Protein AF-A0A959BDY0-F1 (afdb_monomer_lite)

Radius of gyration: 16.81 Å; chains: 1; bounding box: 34×33×47 Å

Foldseek 3Di:
DVVVPDDLQVVLLVQLVQLLVQLLVLLVCCLPPPPDPVSNVVSVVSNVVSVCSNVVSVLCLLVQAEDDPSSVVVSVVVVVVVVVVVVVCVVVQCVQDVPHNNVVSVVVSVVSVVVSVCCVPVVVGRHYDDD

pLDDT: mean 91.12, std 6.81, range [56.75, 97.19]

Secondary structure (DSSP, 8-state):
-GGGT--HHHHHHHHHHHHHHHHHHHHHHHHHH--SHHHHHHHHHHHHHHHHHHHHHHHHHHHHH--THHHHHHHHHHHHHHHHHHHHHHHHHHHH-SS-SHHHHHHHHHHHHHHHHHHHHH-S--S----

Structure (mmCIF, N/CA/C/O backbone):
data_AF-A0A959BDY0-F1
#
_entry.id   AF-A0A959BDY0-F1
#
loop_
_atom_site.group_PDB
_atom_site.id
_atom_site.type_symbol
_atom_site.label_atom_id
_atom_site.label_alt_id
_atom_site.label_comp_id
_atom_site.label_asym_id
_atom_site.label_entity_id
_atom_site.label_seq_id
_atom_site.pdbx_PDB_ins_code
_atom_site.Cartn_x
_atom_site.Cartn_y
_atom_site.Cartn_z
_atom_site.occupancy
_atom_site.B_iso_or_equiv
_atom_site.auth_seq_id
_atom_site.auth_comp_id
_atom_site.auth_asym_id
_atom_site.auth_atom_id
_atom_site.pdbx_PDB_model_num
ATOM 1 N N . LEU A 1 1 ? -10.115 15.367 4.363 1.00 71.50 1 LEU A N 1
ATOM 2 C CA . LEU A 1 1 ? -11.267 14.431 4.380 1.00 71.50 1 LEU A CA 1
ATOM 3 C C . LEU A 1 1 ? -12.014 14.476 5.714 1.00 71.50 1 LEU A C 1
ATOM 5 O O . LEU A 1 1 ? -13.168 14.873 5.711 1.00 71.50 1 LEU A O 1
ATOM 9 N N . MET A 1 2 ? -11.376 14.155 6.844 1.00 72.44 2 MET A N 1
ATOM 10 C CA . MET A 1 2 ? -12.049 14.151 8.160 1.00 72.44 2 MET A CA 1
ATOM 11 C C . MET A 1 2 ? -12.478 15.547 8.639 1.00 72.44 2 MET A C 1
ATOM 13 O O . MET A 1 2 ? -13.611 15.717 9.068 1.00 72.44 2 MET A O 1
ATOM 17 N N . GLY A 1 3 ? -11.645 16.576 8.442 1.00 65.31 3 GLY A N 1
ATOM 18 C CA . GLY A 1 3 ? -12.025 17.974 8.718 1.00 65.31 3 GLY A CA 1
ATOM 19 C C . GLY A 1 3 ? -13.163 18.522 7.839 1.00 65.31 3 GLY A C 1
ATOM 20 O O . GLY A 1 3 ? -13.637 19.621 8.082 1.00 65.31 3 GLY A O 1
ATOM 21 N N . GLY A 1 4 ? -13.600 17.761 6.827 1.00 68.50 4 GLY A N 1
ATOM 22 C CA . GLY A 1 4 ? -14.756 18.072 5.980 1.00 68.50 4 GLY A CA 1
ATOM 23 C C . GLY A 1 4 ? -15.995 17.223 6.291 1.00 68.50 4 GLY A C 1
ATOM 24 O O . GLY A 1 4 ? -16.893 17.163 5.460 1.00 68.50 4 GLY A O 1
ATOM 25 N N . GLY A 1 5 ? -16.029 16.519 7.432 1.00 73.38 5 GLY A N 1
ATOM 26 C CA . GLY A 1 5 ? -17.200 15.759 7.897 1.00 73.38 5 GLY A CA 1
ATOM 27 C C . GLY A 1 5 ? -17.279 14.294 7.444 1.00 73.38 5 GLY A C 1
ATOM 28 O O . GLY A 1 5 ? -18.291 13.639 7.677 1.00 73.38 5 GLY A O 1
ATOM 29 N N . ALA A 1 6 ? -16.241 13.747 6.802 1.00 77.06 6 ALA A N 1
ATOM 30 C CA . ALA A 1 6 ? -16.201 12.318 6.482 1.00 77.06 6 ALA A CA 1
ATOM 31 C C . ALA A 1 6 ? -15.956 11.465 7.741 1.00 77.06 6 ALA A C 1
ATOM 33 O O . ALA A 1 6 ? -15.120 11.825 8.572 1.00 77.06 6 ALA A O 1
ATOM 34 N N . SER A 1 7 ? -16.616 10.303 7.837 1.00 86.00 7 SER A N 1
ATOM 35 C CA . SER A 1 7 ? -16.305 9.305 8.869 1.00 86.00 7 SER A CA 1
ATOM 36 C C . SER A 1 7 ? -14.858 8.815 8.748 1.00 86.00 7 SER A C 1
ATOM 38 O O . SER A 1 7 ? -14.277 8.848 7.658 1.00 86.00 7 SER A O 1
ATOM 40 N N . VAL A 1 8 ? -14.288 8.339 9.862 1.00 86.75 8 VAL A N 1
ATOM 41 C CA . VAL A 1 8 ? -12.930 7.765 9.909 1.00 86.75 8 VAL A CA 1
ATOM 42 C C . VAL A 1 8 ? -12.780 6.678 8.844 1.00 86.75 8 VAL A C 1
ATOM 44 O O . VAL A 1 8 ? -11.896 6.778 7.996 1.00 86.75 8 VAL A O 1
ATOM 47 N N . ASP A 1 9 ? -13.718 5.728 8.799 1.0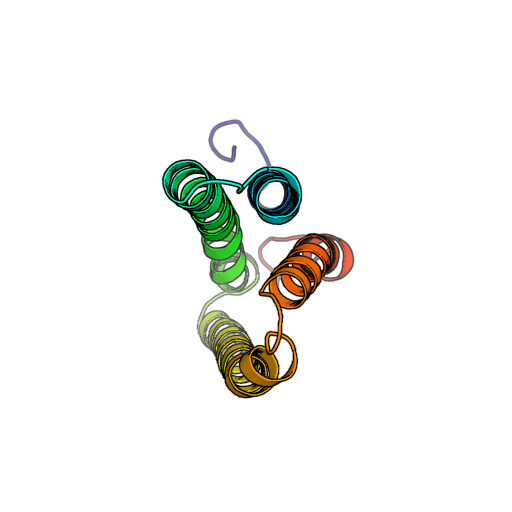0 89.94 9 ASP A N 1
ATOM 48 C CA . ASP A 1 9 ? -13.750 4.654 7.804 1.00 89.94 9 ASP A CA 1
ATOM 49 C C . ASP A 1 9 ? -13.648 5.156 6.364 1.00 89.94 9 ASP A C 1
ATOM 51 O O . ASP A 1 9 ? -12.735 4.779 5.623 1.00 89.94 9 ASP A O 1
ATOM 55 N N . LYS A 1 10 ? -14.536 6.078 5.979 1.00 88.81 10 LYS A N 1
ATOM 56 C CA . LYS A 1 10 ? -14.576 6.607 4.615 1.00 88.81 10 LYS A CA 1
ATOM 57 C C . LYS A 1 10 ? -13.317 7.402 4.292 1.00 88.81 10 LYS A C 1
ATOM 59 O O . LYS A 1 10 ? -12.783 7.286 3.192 1.00 88.81 10 LYS A O 1
ATOM 64 N N . ALA A 1 11 ? -12.822 8.204 5.233 1.00 91.62 11 ALA A N 1
ATOM 65 C CA . ALA A 1 11 ? -11.608 8.978 5.034 1.00 91.62 11 ALA A CA 1
ATOM 66 C C . ALA A 1 11 ? -10.384 8.072 4.827 1.00 91.62 11 ALA A C 1
ATOM 68 O O . ALA A 1 11 ? -9.637 8.280 3.868 1.00 91.62 11 ALA A O 1
ATOM 69 N N . ARG A 1 12 ? -10.205 7.047 5.667 1.00 92.88 12 ARG A N 1
ATOM 70 C CA . ARG A 1 12 ? -9.090 6.093 5.571 1.00 92.88 12 ARG A CA 1
ATOM 71 C C . ARG A 1 12 ? -9.145 5.290 4.279 1.00 92.88 12 ARG A C 1
ATOM 73 O O . ARG A 1 12 ? -8.188 5.316 3.506 1.00 92.88 12 ARG A O 1
ATOM 80 N N . LYS A 1 13 ? -10.280 4.648 3.995 1.00 94.31 13 LYS A N 1
ATOM 81 C CA . LYS A 1 13 ? -10.474 3.830 2.789 1.00 94.31 13 LYS A CA 1
ATOM 82 C C . LYS A 1 13 ? -10.299 4.630 1.502 1.00 94.31 13 LYS A C 1
ATOM 84 O O . LYS A 1 13 ? -9.653 4.145 0.573 1.00 94.31 13 LYS A O 1
ATOM 89 N N . ASN A 1 14 ? -10.801 5.865 1.454 1.00 93.50 14 ASN A N 1
ATOM 90 C CA . ASN A 1 14 ? -10.611 6.731 0.290 1.00 93.50 14 ASN A CA 1
ATOM 91 C C . ASN A 1 14 ? -9.146 7.139 0.125 1.00 93.50 14 ASN A C 1
ATOM 93 O O . ASN A 1 14 ? -8.635 7.117 -0.988 1.00 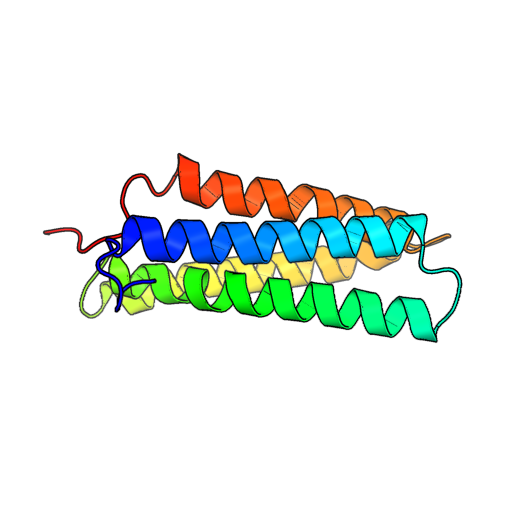93.50 14 ASN A O 1
ATOM 97 N N . THR A 1 15 ? -8.456 7.477 1.215 1.00 93.94 15 THR A N 1
ATOM 98 C CA . THR A 1 15 ? -7.035 7.860 1.168 1.00 93.94 15 THR A CA 1
ATOM 99 C C . THR A 1 15 ? -6.174 6.698 0.671 1.00 93.94 15 THR A C 1
ATOM 101 O O . THR A 1 15 ? -5.381 6.864 -0.253 1.00 93.94 15 THR A O 1
ATOM 104 N N . ILE A 1 16 ? -6.407 5.494 1.204 1.00 95.69 16 ILE A N 1
ATOM 105 C CA . ILE A 1 16 ? -5.732 4.264 0.772 1.00 95.69 16 ILE A CA 1
ATOM 106 C C . ILE A 1 16 ? -6.010 3.972 -0.705 1.00 95.69 16 ILE A C 1
ATOM 108 O O . ILE A 1 16 ? -5.074 3.654 -1.437 1.00 95.69 16 ILE A O 1
ATOM 112 N N . ALA A 1 17 ? -7.262 4.114 -1.152 1.00 96.12 17 ALA A N 1
ATOM 113 C CA . ALA A 1 17 ? -7.646 3.881 -2.542 1.00 96.12 17 ALA A CA 1
ATOM 114 C C . ALA A 1 17 ? -7.029 4.907 -3.503 1.00 96.12 17 ALA A C 1
ATOM 116 O O . ALA A 1 17 ? -6.519 4.515 -4.546 1.00 96.12 17 ALA A O 1
ATOM 117 N N . ILE A 1 18 ? -7.010 6.196 -3.149 1.00 96.06 18 ILE A N 1
ATOM 118 C CA . ILE A 1 18 ? -6.373 7.248 -3.958 1.00 96.06 18 ILE A CA 1
ATOM 119 C C . ILE A 1 18 ? -4.880 6.951 -4.129 1.00 96.06 18 ILE A C 1
ATOM 121 O O . ILE A 1 18 ? -4.387 6.941 -5.256 1.00 96.06 18 ILE A O 1
ATOM 125 N N . GLY A 1 19 ? -4.171 6.651 -3.036 1.00 96.31 19 GLY A N 1
ATOM 126 C CA . GLY A 1 19 ? -2.755 6.282 -3.107 1.00 96.31 19 GLY A CA 1
ATOM 127 C C . GLY A 1 19 ? -2.530 5.002 -3.918 1.00 96.31 19 GLY A C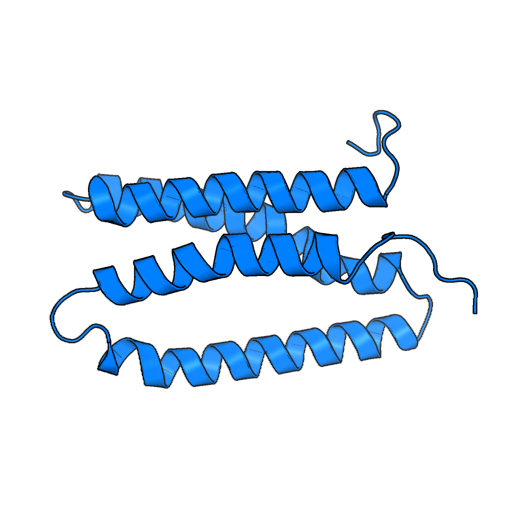 1
ATOM 128 O O . GLY A 1 19 ? -1.615 4.946 -4.736 1.00 96.31 19 GLY A O 1
ATOM 129 N N . GLY A 1 20 ? -3.430 4.021 -3.788 1.00 96.62 20 GLY A N 1
ATOM 130 C CA . GLY A 1 20 ? -3.417 2.784 -4.566 1.00 96.62 20 GLY A CA 1
ATOM 131 C C . GLY A 1 20 ? -3.609 3.016 -6.066 1.00 96.62 20 GLY A C 1
ATOM 132 O O . GLY A 1 20 ? -2.876 2.442 -6.863 1.00 96.62 20 GLY A O 1
ATOM 133 N N . VAL A 1 21 ? -4.526 3.899 -6.467 1.00 97.19 21 VAL A N 1
ATOM 134 C CA . VAL A 1 21 ? -4.733 4.265 -7.879 1.00 97.19 21 VAL A CA 1
ATOM 135 C C . VAL A 1 21 ? -3.504 4.976 -8.441 1.00 97.19 21 VAL A C 1
ATOM 137 O O . VAL A 1 21 ? -3.036 4.605 -9.514 1.00 97.19 21 VAL A O 1
ATOM 140 N N . ILE A 1 22 ? -2.943 5.948 -7.712 1.00 96.31 22 ILE A N 1
ATOM 141 C CA . ILE A 1 22 ? -1.719 6.655 -8.130 1.00 96.31 22 ILE A CA 1
ATOM 142 C C . ILE A 1 22 ? -0.572 5.659 -8.321 1.00 96.31 22 ILE A C 1
ATOM 144 O O . ILE A 1 22 ? 0.111 5.683 -9.344 1.00 96.31 22 ILE A O 1
ATOM 148 N N . MET A 1 23 ? -0.391 4.751 -7.362 1.00 96.75 23 MET A N 1
ATOM 149 C CA . MET A 1 23 ? 0.654 3.735 -7.404 1.00 96.75 23 MET A CA 1
ATOM 150 C C . MET A 1 23 ? 0.454 2.759 -8.564 1.00 96.75 23 MET A C 1
ATOM 152 O O . MET A 1 23 ? 1.397 2.486 -9.300 1.00 96.75 23 MET A O 1
ATOM 156 N N . PHE A 1 24 ? -0.770 2.270 -8.765 1.00 96.44 24 PHE A N 1
ATOM 157 C CA . PHE A 1 24 ? -1.104 1.340 -9.840 1.00 96.44 24 PHE A CA 1
ATOM 158 C C . PHE A 1 24 ? -0.881 1.962 -11.223 1.00 96.44 24 PHE A C 1
ATOM 160 O O . PHE A 1 24 ? -0.194 1.377 -12.057 1.00 96.44 24 PHE A O 1
ATOM 167 N N . LEU A 1 25 ? -1.391 3.177 -11.450 1.00 96.12 25 LEU A N 1
ATOM 168 C CA . LEU A 1 25 ? -1.182 3.901 -12.706 1.00 96.12 25 LEU A CA 1
ATOM 169 C C . LEU A 1 25 ? 0.297 4.220 -12.935 1.00 96.12 25 LEU A C 1
ATOM 171 O O . LEU A 1 25 ? 0.782 4.080 -14.055 1.00 96.12 25 LEU A O 1
ATOM 175 N N . GLY A 1 26 ? 1.026 4.593 -11.880 1.00 95.69 26 GLY A N 1
ATOM 176 C CA . GLY A 1 26 ? 2.467 4.808 -11.948 1.00 95.69 26 GLY A CA 1
ATOM 177 C C . GLY A 1 26 ? 3.222 3.536 -12.342 1.00 95.69 26 GLY A C 1
ATOM 178 O O . GLY A 1 26 ? 4.072 3.580 -13.219 1.00 95.69 26 GLY A O 1
ATOM 179 N N . LEU A 1 27 ? 2.869 2.376 -11.784 1.00 95.00 27 LEU A N 1
ATOM 180 C CA . LEU A 1 27 ? 3.498 1.102 -12.146 1.00 95.00 27 LEU A CA 1
ATOM 181 C C . LEU A 1 27 ? 3.195 0.693 -13.593 1.00 95.00 27 LEU A C 1
ATOM 183 O O . LEU A 1 27 ? 4.101 0.254 -14.300 1.00 95.00 27 LEU A O 1
ATOM 187 N N . LEU A 1 28 ? 1.961 0.889 -14.068 1.00 94.56 28 LEU A N 1
ATOM 188 C CA . LEU A 1 28 ? 1.623 0.675 -15.479 1.00 94.56 28 LEU A CA 1
ATOM 189 C C . LEU A 1 28 ? 2.410 1.619 -16.398 1.00 94.56 28 LEU A C 1
ATOM 191 O O . LEU A 1 28 ? 2.933 1.183 -17.423 1.00 94.56 28 LEU A O 1
ATOM 195 N N . ALA A 1 29 ? 2.552 2.889 -16.012 1.00 93.75 29 ALA A N 1
ATOM 196 C CA . ALA A 1 29 ? 3.375 3.852 -16.734 1.00 93.75 29 ALA A CA 1
ATOM 197 C C . ALA A 1 29 ? 4.856 3.441 -16.746 1.00 93.75 29 ALA A C 1
ATOM 199 O O . ALA A 1 29 ? 5.504 3.571 -17.781 1.00 93.75 29 ALA A O 1
ATOM 200 N N . THR A 1 30 ? 5.387 2.880 -15.655 1.00 92.56 30 THR A N 1
ATOM 201 C CA . THR A 1 30 ? 6.756 2.343 -15.625 1.00 92.56 30 THR A CA 1
ATOM 202 C C . THR A 1 30 ? 6.934 1.226 -16.649 1.00 92.56 30 THR A C 1
ATOM 204 O O . THR A 1 30 ? 7.942 1.188 -17.344 1.00 92.56 30 THR A O 1
ATOM 207 N N . ILE A 1 31 ? 5.954 0.331 -16.782 1.00 89.94 31 ILE A N 1
ATOM 208 C CA . ILE A 1 31 ? 6.048 -0.802 -17.710 1.00 89.94 31 ILE A CA 1
ATOM 209 C C . ILE A 1 31 ? 5.903 -0.348 -19.174 1.00 89.94 31 ILE A C 1
ATOM 211 O O . ILE A 1 31 ? 6.558 -0.904 -20.051 1.00 89.94 31 ILE A O 1
ATOM 215 N N . MET A 1 32 ? 5.048 0.640 -19.447 1.00 90.50 32 MET A N 1
ATOM 216 C CA . MET A 1 32 ? 4.655 1.012 -20.814 1.00 90.50 32 MET A CA 1
ATOM 217 C C . MET A 1 32 ? 5.407 2.225 -21.382 1.00 90.50 32 MET A C 1
ATOM 219 O O . MET A 1 32 ? 5.524 2.348 -22.597 1.00 90.50 32 MET A O 1
ATOM 223 N N . LEU A 1 33 ? 5.865 3.151 -20.531 1.00 89.31 33 LEU A N 1
ATOM 224 C CA . LEU A 1 33 ? 6.307 4.495 -20.938 1.00 89.31 33 LEU A CA 1
ATOM 225 C C . LEU A 1 33 ? 7.720 4.870 -20.460 1.00 89.31 33 LEU A C 1
ATOM 227 O O . LEU A 1 33 ? 8.242 5.901 -20.890 1.00 89.31 33 LEU A O 1
ATOM 231 N N . ALA A 1 34 ? 8.343 4.089 -19.571 1.00 86.81 34 ALA A N 1
ATOM 232 C CA . ALA A 1 34 ? 9.668 4.397 -19.024 1.00 86.81 34 ALA A CA 1
ATOM 233 C C . ALA A 1 34 ? 10.806 3.966 -19.968 1.00 86.81 34 ALA A C 1
ATOM 235 O O . ALA A 1 34 ? 11.579 3.059 -19.680 1.00 86.81 34 ALA A O 1
ATOM 236 N N . ASP A 1 35 ? 10.910 4.652 -21.103 1.00 89.56 35 ASP A N 1
ATOM 237 C CA . ASP A 1 35 ? 11.943 4.454 -22.131 1.00 89.56 35 ASP A CA 1
ATOM 238 C C . ASP A 1 35 ? 13.270 5.180 -21.830 1.00 89.56 35 ASP A C 1
ATOM 240 O O . ASP A 1 35 ? 14.304 4.869 -22.417 1.00 89.56 35 ASP A O 1
ATOM 244 N N . THR A 1 36 ? 13.258 6.152 -20.915 1.00 93.94 36 THR A N 1
ATOM 245 C CA . THR A 1 36 ? 14.425 6.961 -20.544 1.00 93.94 36 THR A CA 1
ATOM 246 C C . THR A 1 36 ? 14.604 7.015 -19.025 1.00 93.94 36 THR A C 1
ATOM 248 O O . THR A 1 36 ? 13.610 6.983 -18.288 1.00 93.94 36 THR A O 1
ATOM 251 N N . PRO A 1 37 ? 15.846 7.182 -18.522 1.00 92.75 37 PRO A N 1
ATOM 252 C CA . PRO A 1 37 ? 16.102 7.277 -17.083 1.00 92.75 37 PRO A CA 1
ATOM 253 C C . PRO A 1 37 ? 15.322 8.406 -16.397 1.00 92.75 37 PRO A C 1
ATOM 255 O O . PRO A 1 37 ? 14.828 8.230 -15.287 1.00 92.75 37 PRO A O 1
ATOM 258 N N . LEU A 1 38 ? 15.15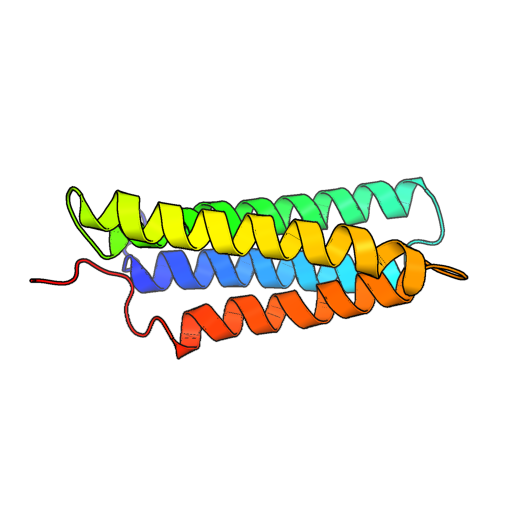6 9.554 -17.066 1.00 95.12 38 LEU A N 1
ATOM 259 C CA . LEU A 1 38 ? 14.408 10.682 -16.510 1.00 95.12 38 LEU A CA 1
ATOM 260 C C . LEU A 1 38 ? 12.920 10.350 -16.336 1.00 95.12 38 LEU A C 1
ATOM 262 O O . LEU A 1 38 ? 12.372 10.582 -15.258 1.00 95.12 38 LEU A O 1
ATOM 266 N N . LYS A 1 39 ? 12.271 9.772 -17.360 1.00 93.69 39 LYS A N 1
ATOM 267 C CA . LYS A 1 39 ? 10.870 9.337 -17.244 1.00 93.69 39 LYS A CA 1
ATOM 268 C C . LYS A 1 39 ? 10.716 8.286 -16.151 1.00 93.69 39 LYS A C 1
ATOM 270 O O . LYS A 1 39 ? 9.799 8.394 -15.344 1.00 93.69 39 LYS A O 1
ATOM 275 N N . PHE A 1 40 ? 11.640 7.327 -16.078 1.00 93.44 40 PHE A N 1
ATOM 276 C CA . PHE A 1 40 ? 11.636 6.301 -15.039 1.00 93.44 40 PHE A CA 1
ATOM 277 C C . PHE A 1 40 ? 11.648 6.911 -13.630 1.00 93.44 40 PHE A C 1
ATOM 279 O O . PHE A 1 40 ? 10.781 6.595 -12.820 1.00 93.44 40 PHE A O 1
ATOM 286 N N . VAL A 1 41 ? 12.574 7.833 -13.350 1.00 95.81 41 VAL A N 1
ATOM 287 C CA . VAL A 1 41 ? 12.688 8.474 -12.029 1.00 95.81 41 VAL A CA 1
ATOM 288 C C . VAL A 1 41 ? 11.425 9.257 -11.671 1.00 95.81 41 VAL A C 1
ATOM 290 O O . VAL A 1 41 ? 10.932 9.134 -10.551 1.00 95.81 41 VAL A O 1
ATOM 293 N N . ILE A 1 42 ? 10.870 10.027 -12.612 1.00 96.31 42 ILE A N 1
ATOM 294 C CA . ILE A 1 42 ? 9.646 10.810 -12.377 1.00 96.31 42 ILE A CA 1
ATOM 295 C C . ILE A 1 42 ? 8.463 9.888 -12.064 1.00 96.31 42 ILE A C 1
ATOM 297 O O . ILE A 1 42 ? 7.719 10.133 -11.113 1.00 96.31 42 ILE A O 1
ATOM 301 N N . ILE A 1 43 ? 8.296 8.809 -12.830 1.00 95.50 43 ILE A N 1
ATOM 302 C CA . ILE A 1 43 ? 7.205 7.857 -12.617 1.00 95.50 43 ILE A CA 1
ATOM 303 C C . ILE A 1 43 ? 7.372 7.144 -11.268 1.00 95.50 43 ILE A C 1
ATOM 305 O O . ILE A 1 43 ? 6.420 7.069 -10.493 1.00 95.50 43 ILE A O 1
ATOM 309 N N . VAL A 1 44 ? 8.578 6.675 -10.937 1.00 94.19 44 VAL A N 1
ATOM 310 C CA . VAL A 1 44 ? 8.854 6.025 -9.645 1.00 94.19 44 VAL A CA 1
ATOM 311 C C . VAL A 1 44 ? 8.620 6.984 -8.476 1.00 94.19 44 VAL A C 1
ATOM 313 O O . VAL A 1 44 ? 8.076 6.566 -7.457 1.00 94.19 44 VAL A O 1
ATOM 316 N N . ALA A 1 45 ? 8.938 8.273 -8.617 1.00 96.44 45 ALA A N 1
ATOM 317 C CA . ALA A 1 45 ? 8.622 9.269 -7.595 1.00 96.44 45 ALA A CA 1
ATOM 318 C C . ALA A 1 45 ? 7.107 9.359 -7.327 1.00 96.44 45 ALA A C 1
ATOM 320 O O . ALA A 1 45 ? 6.692 9.402 -6.169 1.00 96.44 45 ALA A O 1
ATOM 321 N N . LEU A 1 46 ? 6.273 9.311 -8.374 1.00 95.94 46 LEU A N 1
ATOM 322 C CA . LEU A 1 46 ? 4.811 9.265 -8.233 1.00 95.94 46 LEU A CA 1
ATOM 323 C C . LEU A 1 46 ? 4.330 7.959 -7.586 1.00 95.94 46 LEU A C 1
ATOM 325 O O . LEU A 1 46 ? 3.445 7.989 -6.731 1.00 95.94 46 LEU A O 1
ATOM 329 N N . VAL A 1 47 ? 4.931 6.820 -7.944 1.00 96.50 47 VAL A N 1
ATOM 330 C CA . VAL A 1 47 ? 4.635 5.518 -7.319 1.00 96.50 47 VAL A CA 1
ATOM 331 C C . VAL A 1 47 ? 4.932 5.560 -5.820 1.00 96.50 47 VAL A C 1
ATOM 333 O O . VAL A 1 47 ? 4.078 5.189 -5.017 1.00 96.50 47 VAL A O 1
ATOM 336 N N . LEU A 1 48 ? 6.109 6.055 -5.430 1.00 95.88 48 LEU A N 1
ATOM 337 C CA . LEU A 1 48 ? 6.510 6.176 -4.027 1.00 95.88 48 LEU A CA 1
ATOM 338 C C . LEU A 1 48 ? 5.634 7.171 -3.267 1.00 95.88 48 LEU A C 1
ATOM 340 O O . LEU A 1 48 ? 5.277 6.919 -2.118 1.00 95.88 48 LEU A O 1
ATOM 344 N N . PHE A 1 49 ? 5.231 8.267 -3.909 1.00 96.00 49 PHE A N 1
ATOM 345 C CA . PHE A 1 49 ? 4.263 9.194 -3.336 1.00 96.00 49 PHE A CA 1
ATOM 346 C C . PHE A 1 49 ? 2.929 8.494 -3.037 1.00 96.00 49 PHE A C 1
ATOM 348 O O . PHE A 1 49 ? 2.434 8.569 -1.911 1.00 96.00 49 PHE A O 1
ATOM 355 N N . GLY A 1 50 ? 2.378 7.758 -4.010 1.00 96.00 50 GLY A N 1
ATOM 356 C CA . GLY A 1 50 ? 1.158 6.968 -3.827 1.00 96.00 50 GLY A CA 1
ATOM 357 C C . GLY A 1 50 ? 1.300 5.922 -2.719 1.00 96.00 50 GLY A C 1
ATOM 358 O O . GLY A 1 50 ? 0.410 5.780 -1.880 1.00 96.00 50 GLY A O 1
ATOM 359 N N . PHE A 1 51 ? 2.454 5.251 -2.652 1.00 95.69 51 PHE A N 1
ATOM 360 C CA . PHE A 1 51 ? 2.774 4.298 -1.590 1.00 95.69 51 PHE A CA 1
ATOM 361 C C . PHE A 1 51 ? 2.748 4.941 -0.208 1.00 95.69 51 PHE A C 1
ATOM 363 O O . PHE A 1 51 ? 2.050 4.436 0.668 1.00 95.69 51 PHE A O 1
ATOM 370 N N . GLN A 1 52 ? 3.411 6.086 -0.022 1.00 95.69 52 GLN A N 1
ATOM 371 C CA . GLN A 1 52 ? 3.419 6.792 1.263 1.00 95.69 52 GLN A CA 1
ATOM 372 C C . GLN A 1 52 ? 2.032 7.293 1.671 1.00 95.69 52 GLN A C 1
ATOM 374 O O . GLN A 1 52 ? 1.663 7.228 2.849 1.00 95.69 52 GLN A O 1
ATOM 379 N N . PHE A 1 53 ? 1.235 7.728 0.697 1.00 92.19 53 PHE A N 1
ATOM 380 C CA . PHE A 1 53 ? -0.145 8.141 0.919 1.00 92.19 53 PHE A CA 1
ATOM 381 C C . PHE A 1 53 ? -1.014 6.984 1.449 1.00 92.19 53 PHE A C 1
ATOM 383 O O . PHE A 1 53 ? -1.779 7.165 2.400 1.00 92.19 53 PHE A O 1
ATOM 390 N N . SER A 1 54 ? -0.850 5.772 0.905 1.00 95.38 54 SER A N 1
ATOM 391 C CA . SER A 1 54 ? -1.573 4.578 1.362 1.00 95.38 54 SER A CA 1
ATOM 392 C C . SER A 1 54 ? -1.014 3.988 2.662 1.00 95.38 54 SER A C 1
ATOM 394 O O . SER A 1 54 ? -1.775 3.752 3.601 1.00 95.38 54 SER A O 1
ATOM 396 N N . ILE A 1 55 ? 0.298 3.742 2.752 1.00 94.19 55 ILE A N 1
ATOM 397 C CA . ILE A 1 55 ? 0.894 2.962 3.850 1.00 94.19 55 ILE A CA 1
ATOM 398 C C . ILE A 1 55 ? 0.806 3.675 5.201 1.00 94.19 55 ILE A C 1
ATOM 400 O O . ILE A 1 55 ? 0.534 3.025 6.207 1.00 94.19 55 ILE A O 1
ATOM 404 N N . SER A 1 56 ? 0.942 5.004 5.230 1.00 93.38 56 SER A N 1
ATOM 405 C CA . SER A 1 56 ? 0.797 5.800 6.459 1.00 93.38 56 SER A CA 1
ATOM 406 C C . SER A 1 56 ? -0.599 5.665 7.078 1.00 93.38 56 SER A C 1
ATOM 408 O O . SER A 1 56 ? -0.756 5.649 8.301 1.00 93.38 56 SER A O 1
ATOM 410 N N . ASN A 1 57 ? -1.623 5.501 6.237 1.00 93.56 57 ASN A N 1
ATOM 411 C CA . ASN A 1 57 ? -2.987 5.242 6.680 1.00 93.56 57 ASN A CA 1
ATOM 412 C C . ASN A 1 57 ? -3.166 3.791 7.120 1.00 93.56 57 ASN A C 1
ATOM 414 O O . ASN A 1 57 ? -3.778 3.558 8.152 1.00 93.56 57 ASN A O 1
ATOM 418 N N . ILE A 1 58 ? -2.592 2.825 6.399 1.00 94.00 58 ILE A N 1
ATOM 419 C CA . ILE A 1 58 ? -2.677 1.399 6.757 1.00 94.00 58 ILE A CA 1
ATOM 420 C C . ILE A 1 58 ? -2.010 1.120 8.111 1.00 94.00 58 ILE A C 1
ATOM 422 O O . ILE A 1 58 ? -2.597 0.456 8.960 1.00 94.00 58 ILE A O 1
ATOM 426 N N . GLN A 1 59 ? -0.811 1.659 8.348 1.00 92.56 59 GLN A N 1
ATOM 427 C CA . GLN A 1 59 ? -0.053 1.444 9.588 1.00 92.56 59 GLN A CA 1
ATOM 428 C C . GLN A 1 59 ? -0.735 2.034 10.828 1.00 92.56 59 GLN A C 1
ATOM 430 O O . GLN A 1 59 ? -0.449 1.603 11.942 1.00 92.56 59 GLN A O 1
ATOM 435 N N . THR A 1 60 ? -1.641 2.998 10.642 1.00 92.56 60 THR A N 1
ATOM 436 C CA . THR A 1 60 ? -2.386 3.651 11.727 1.00 92.56 60 THR A CA 1
ATOM 437 C C . THR A 1 60 ? -3.793 3.080 11.934 1.00 92.56 60 THR A C 1
ATOM 439 O O . THR A 1 60 ? -4.442 3.418 12.921 1.00 92.56 60 THR A O 1
ATOM 442 N N . ILE A 1 61 ? -4.248 2.133 11.101 1.00 92.31 61 ILE A N 1
ATOM 443 C CA . ILE A 1 61 ? -5.515 1.414 11.327 1.00 92.31 61 ILE A CA 1
ATOM 444 C C . ILE A 1 61 ? -5.562 0.715 12.700 1.00 92.31 61 ILE A C 1
ATOM 446 O O . ILE A 1 61 ? -6.602 0.798 13.350 1.00 92.31 61 ILE A O 1
ATOM 450 N N . PRO A 1 62 ? -4.493 0.060 13.206 1.00 92.19 62 PRO A N 1
ATOM 451 C CA . PRO A 1 62 ? -4.540 -0.577 14.521 1.00 92.19 62 PRO A CA 1
ATOM 452 C C . PRO A 1 62 ? -4.963 0.364 15.655 1.00 92.19 62 PRO A C 1
ATOM 454 O O . PRO A 1 62 ? -5.706 -0.061 16.537 1.00 92.19 62 PRO A O 1
ATOM 457 N N . SER A 1 63 ? -4.530 1.630 15.620 1.00 91.06 63 SER A N 1
ATOM 458 C CA . SER A 1 63 ? -4.932 2.645 16.606 1.00 91.06 63 SER A CA 1
ATOM 459 C C . SER A 1 63 ? -6.336 3.196 16.377 1.00 91.06 63 SER A C 1
ATOM 461 O O . SER A 1 63 ? -6.937 3.696 17.319 1.00 91.06 63 SER A O 1
ATOM 463 N N . ASP A 1 64 ? -6.858 3.111 15.151 1.00 90.69 64 ASP A N 1
ATOM 464 C CA . ASP A 1 64 ? -8.252 3.467 14.869 1.00 90.69 64 ASP A CA 1
ATOM 465 C C . ASP A 1 64 ? -9.219 2.363 15.347 1.00 90.69 64 ASP A C 1
ATOM 467 O O . ASP A 1 64 ? -10.365 2.663 15.671 1.00 90.69 64 ASP A O 1
ATOM 471 N N . LEU A 1 65 ? -8.768 1.099 15.390 1.00 89.94 65 LEU A N 1
ATOM 472 C CA . LEU A 1 65 ? -9.577 -0.064 15.781 1.00 89.94 65 LEU A CA 1
ATOM 473 C C . LEU A 1 65 ? -9.527 -0.380 17.281 1.00 89.94 65 LEU A C 1
ATOM 475 O O . LEU A 1 65 ? -10.539 -0.765 17.856 1.00 89.94 65 LEU A O 1
ATOM 479 N N . PHE A 1 66 ? -8.364 -0.259 17.923 1.00 89.25 66 PHE A N 1
ATOM 480 C CA . PHE A 1 66 ? -8.156 -0.701 19.305 1.00 89.25 66 PHE A CA 1
ATOM 481 C C . PHE A 1 66 ? -7.603 0.415 20.195 1.00 89.25 66 PHE A C 1
ATOM 483 O O . PHE A 1 66 ? -7.094 1.425 19.716 1.00 89.25 66 PHE A O 1
ATOM 490 N N . SER A 1 67 ? -7.640 0.203 21.513 1.00 85.31 67 SER A N 1
ATOM 491 C CA . SER A 1 67 ? -7.024 1.085 22.508 1.00 85.31 67 SER A CA 1
ATOM 492 C C . SER A 1 67 ? -5.982 0.347 23.364 1.00 85.31 67 SER A C 1
ATOM 494 O O . SER A 1 67 ? -5.994 -0.879 23.504 1.00 85.31 67 SER A O 1
ATOM 496 N N . GLY A 1 68 ? -5.022 1.095 23.917 1.00 82.94 68 GLY A N 1
ATOM 497 C CA . GLY A 1 68 ? -4.017 0.563 24.843 1.00 82.94 68 GLY A CA 1
ATOM 498 C C . GLY A 1 68 ? -3.066 -0.471 24.223 1.00 82.94 68 GLY A C 1
ATOM 499 O O . GLY A 1 68 ? -2.536 -0.283 23.129 1.00 82.94 68 GLY A O 1
ATOM 500 N N . LYS A 1 69 ? -2.806 -1.568 24.948 1.00 85.25 69 LYS A N 1
ATOM 501 C CA . LYS A 1 69 ? -1.782 -2.569 24.583 1.00 85.25 69 LYS A CA 1
ATOM 502 C C . LYS A 1 69 ? -2.102 -3.331 23.288 1.00 85.25 69 LYS A C 1
ATOM 504 O O . LYS A 1 69 ? -1.177 -3.696 22.568 1.00 85.25 69 LYS A O 1
ATOM 509 N N . SER A 1 70 ? -3.382 -3.520 22.961 1.00 88.12 70 SER A N 1
ATOM 510 C CA . SER A 1 70 ? -3.819 -4.261 21.767 1.00 88.12 70 SER A CA 1
ATOM 511 C C . SER A 1 70 ? -3.384 -3.592 20.458 1.00 88.12 70 SER A C 1
ATOM 513 O O . SER A 1 70 ? -3.087 -4.285 19.484 1.00 88.12 70 SER A O 1
ATOM 515 N N . VAL A 1 71 ? -3.255 -2.258 20.452 1.00 91.00 71 VAL A N 1
ATOM 516 C CA . VAL A 1 71 ? -2.738 -1.489 19.307 1.00 91.00 71 VAL A CA 1
ATOM 517 C C . VAL A 1 71 ? -1.308 -1.907 18.980 1.00 91.00 71 VAL A C 1
ATOM 519 O O . VAL A 1 71 ? -0.995 -2.196 17.827 1.00 91.00 71 VAL A O 1
ATOM 522 N N . ALA A 1 72 ? -0.449 -1.978 20.002 1.00 90.56 72 ALA A N 1
ATOM 523 C CA . ALA A 1 72 ? 0.958 -2.323 19.836 1.00 90.56 72 ALA A CA 1
ATOM 524 C 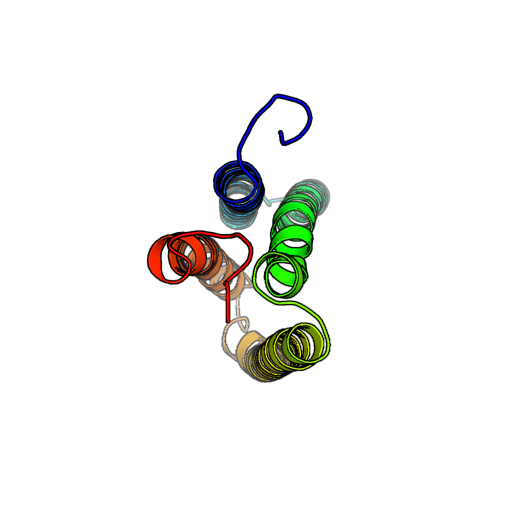C . ALA A 1 72 ? 1.135 -3.764 19.340 1.00 90.56 72 ALA A C 1
ATOM 526 O O . ALA A 1 72 ? 1.969 -4.012 18.474 1.00 90.56 72 ALA A O 1
ATOM 527 N N . THR A 1 73 ? 0.325 -4.707 19.832 1.00 92.50 73 THR A N 1
ATOM 528 C CA . THR A 1 73 ? 0.362 -6.104 19.374 1.00 92.50 73 THR A CA 1
ATOM 529 C C . THR A 1 73 ? -0.056 -6.235 17.911 1.00 92.50 73 THR A C 1
ATOM 531 O O . THR A 1 73 ? 0.651 -6.879 17.138 1.00 92.50 73 THR A O 1
ATOM 534 N N . LEU A 1 74 ? -1.163 -5.603 17.503 1.00 91.19 74 LEU A N 1
ATOM 535 C CA . LEU A 1 74 ? -1.631 -5.673 16.117 1.00 91.19 74 LEU A CA 1
ATOM 536 C C . LEU A 1 74 ? -0.676 -4.954 15.152 1.00 91.19 74 LEU A C 1
ATOM 538 O O . LEU A 1 74 ? -0.353 -5.494 14.094 1.00 91.19 74 LEU A O 1
ATOM 542 N N . ALA A 1 75 ? -0.178 -3.772 15.531 1.00 92.62 75 ALA A N 1
ATOM 543 C CA . ALA A 1 75 ? 0.838 -3.057 14.761 1.00 92.62 75 ALA A CA 1
ATOM 544 C C . ALA A 1 75 ? 2.138 -3.872 14.646 1.00 92.62 75 ALA A C 1
ATOM 546 O O . ALA A 1 75 ? 2.710 -3.969 13.561 1.00 92.62 75 ALA A O 1
ATOM 547 N N . GLY A 1 76 ? 2.568 -4.516 15.737 1.00 93.06 76 GLY A N 1
ATOM 548 C CA . GLY A 1 76 ? 3.724 -5.410 15.759 1.00 93.06 76 GLY A CA 1
ATOM 549 C C . GLY A 1 76 ? 3.556 -6.603 14.819 1.00 93.06 76 GLY A C 1
ATOM 550 O O . GLY A 1 76 ? 4.439 -6.862 14.007 1.00 93.06 76 GLY A O 1
ATOM 551 N N . PHE A 1 77 ? 2.399 -7.270 14.854 1.00 94.00 77 PHE A N 1
ATOM 552 C CA . PHE A 1 77 ? 2.096 -8.388 13.957 1.00 94.00 77 PHE A CA 1
ATOM 553 C C . PHE A 1 77 ? 2.112 -7.962 12.481 1.00 94.00 77 PHE A C 1
ATOM 555 O O . PHE A 1 77 ? 2.741 -8.621 11.652 1.00 94.00 77 PHE A O 1
ATOM 562 N N . GLY A 1 78 ? 1.495 -6.819 12.158 1.00 92.56 78 GLY A N 1
ATOM 563 C CA . GLY A 1 78 ? 1.555 -6.236 10.815 1.00 92.56 78 GLY A CA 1
ATOM 564 C C . GLY A 1 78 ? 2.989 -5.926 10.371 1.00 92.56 78 GLY A C 1
ATOM 565 O O . GLY A 1 78 ? 3.371 -6.241 9.243 1.00 92.56 78 GLY A O 1
ATOM 566 N N . GLY A 1 79 ? 3.812 -5.382 11.273 1.00 92.50 79 GLY A N 1
ATOM 567 C CA . GLY A 1 79 ? 5.234 -5.135 11.033 1.00 92.50 79 GLY A CA 1
ATOM 568 C C . GLY A 1 79 ? 6.018 -6.417 10.747 1.00 92.50 79 GLY A C 1
ATOM 569 O O . GLY A 1 79 ? 6.778 -6.468 9.781 1.00 92.50 79 GLY A O 1
ATOM 570 N N . THR A 1 80 ? 5.792 -7.480 11.524 1.00 96.19 80 THR A N 1
ATOM 571 C CA . THR A 1 80 ? 6.428 -8.788 11.318 1.00 96.19 80 THR A CA 1
ATOM 572 C C . THR A 1 80 ? 6.093 -9.368 9.944 1.00 96.19 80 THR A C 1
ATOM 574 O O . THR A 1 80 ? 7.004 -9.744 9.207 1.00 96.19 80 THR A O 1
ATOM 577 N N . VAL A 1 81 ? 4.813 -9.381 9.553 1.00 94.44 81 VAL A N 1
ATOM 578 C CA . VAL A 1 81 ? 4.389 -9.844 8.217 1.00 94.44 81 VAL A CA 1
ATOM 579 C C . VAL A 1 81 ? 5.037 -9.004 7.112 1.00 94.44 81 VAL A C 1
ATOM 581 O O . VAL A 1 81 ? 5.494 -9.555 6.107 1.00 94.44 81 VAL A O 1
ATOM 584 N N . GLY A 1 82 ? 5.146 -7.688 7.310 1.00 93.44 82 GLY A N 1
ATOM 585 C CA . GLY A 1 82 ? 5.845 -6.789 6.392 1.00 93.44 82 GLY A CA 1
ATOM 586 C C . GLY A 1 82 ? 7.314 -7.172 6.193 1.00 93.44 82 GLY A C 1
ATOM 587 O O . GLY A 1 82 ? 7.763 -7.308 5.057 1.00 93.44 82 GLY A O 1
ATOM 588 N N . VAL A 1 83 ? 8.048 -7.428 7.279 1.00 95.56 83 VAL A N 1
ATOM 589 C CA . VAL A 1 83 ? 9.461 -7.845 7.217 1.00 95.56 83 VAL A CA 1
ATOM 590 C C . VAL A 1 83 ? 9.618 -9.185 6.497 1.00 95.56 83 VAL A C 1
ATOM 592 O O . VAL A 1 83 ? 10.451 -9.295 5.598 1.00 95.56 83 VAL A O 1
ATOM 595 N N . PHE A 1 84 ? 8.796 -10.186 6.822 1.00 96.75 84 PHE A N 1
ATOM 596 C CA . PHE A 1 84 ? 8.837 -11.480 6.130 1.00 96.75 84 PHE A CA 1
ATOM 597 C C . PHE A 1 84 ? 8.565 -11.341 4.629 1.00 96.75 84 PHE A C 1
ATOM 599 O O . PHE A 1 84 ? 9.249 -11.963 3.818 1.00 96.75 84 PHE A O 1
ATOM 606 N N . SER A 1 85 ? 7.621 -10.477 4.254 1.00 92.56 85 SER A N 1
ATOM 607 C CA . SER A 1 85 ? 7.307 -10.196 2.849 1.00 92.56 85 SER A CA 1
ATOM 608 C C . SER A 1 85 ? 8.515 -9.611 2.108 1.00 92.56 85 SER A C 1
ATOM 610 O O . SER A 1 85 ? 8.819 -10.036 0.995 1.00 92.56 85 SER A O 1
ATOM 612 N N . VAL A 1 86 ? 9.252 -8.688 2.737 1.00 93.56 86 VAL A N 1
ATOM 613 C CA . VAL A 1 86 ? 10.480 -8.105 2.166 1.00 93.56 86 VAL A CA 1
ATOM 614 C C . VAL A 1 86 ? 11.581 -9.154 2.012 1.00 93.56 86 VAL A C 1
ATOM 616 O O . VAL A 1 86 ? 12.243 -9.185 0.978 1.00 93.56 86 VAL A O 1
ATOM 619 N N . ILE A 1 87 ? 11.761 -10.035 3.001 1.00 96.50 87 ILE A N 1
ATOM 620 C CA . ILE A 1 87 ? 12.757 -11.115 2.938 1.00 96.50 87 ILE A CA 1
ATOM 621 C C . ILE A 1 87 ? 12.467 -12.043 1.754 1.00 96.50 87 ILE A C 1
ATOM 623 O O . ILE A 1 87 ? 13.364 -12.322 0.963 1.00 96.50 87 ILE A O 1
ATOM 627 N N . ILE A 1 88 ? 11.214 -12.477 1.590 1.00 94.69 88 ILE A N 1
ATOM 628 C CA . ILE A 1 88 ? 10.808 -13.335 0.466 1.00 94.69 88 ILE A CA 1
ATOM 629 C C . ILE A 1 88 ? 11.078 -12.633 -0.868 1.00 94.69 88 ILE A C 1
ATOM 631 O O . ILE A 1 88 ? 11.651 -13.232 -1.778 1.00 94.69 88 ILE A O 1
ATOM 635 N N . MET A 1 89 ? 10.716 -11.352 -0.978 1.00 92.19 89 MET A N 1
ATOM 636 C CA . MET A 1 89 ? 10.949 -10.575 -2.197 1.00 92.19 89 MET A CA 1
ATOM 637 C C . MET A 1 89 ? 12.437 -10.398 -2.509 1.00 92.19 89 MET A C 1
ATOM 639 O O . MET A 1 89 ? 12.806 -10.426 -3.678 1.00 92.19 89 MET A O 1
ATOM 643 N N . ASN A 1 90 ? 13.302 -10.278 -1.498 1.00 95.00 90 ASN A N 1
ATOM 644 C CA . ASN A 1 90 ? 14.749 -10.178 -1.694 1.00 95.00 90 ASN A CA 1
ATOM 645 C C . ASN A 1 90 ? 15.314 -11.409 -2.426 1.00 95.00 90 ASN A C 1
ATOM 647 O O . ASN A 1 90 ? 16.100 -11.262 -3.357 1.00 95.00 90 ASN A O 1
ATOM 651 N N . PHE A 1 91 ? 14.845 -12.611 -2.077 1.00 94.94 91 PHE A N 1
ATOM 652 C CA . PHE A 1 91 ? 15.242 -13.840 -2.770 1.00 94.94 91 PHE A CA 1
ATOM 653 C C . PHE A 1 91 ? 14.532 -14.033 -4.115 1.00 94.94 91 PHE A C 1
ATOM 655 O O . PHE A 1 91 ? 15.118 -14.591 -5.040 1.00 94.94 91 PHE A O 1
ATOM 662 N N . LEU A 1 92 ? 13.280 -13.585 -4.239 1.00 92.19 92 LEU A N 1
ATOM 663 C CA . LEU A 1 92 ? 12.478 -13.790 -5.444 1.00 92.19 92 LEU A CA 1
ATOM 664 C C . LEU A 1 92 ? 12.886 -12.863 -6.594 1.00 92.19 92 LEU A C 1
ATOM 666 O O . LEU A 1 92 ? 12.981 -13.324 -7.730 1.00 92.19 92 LEU A O 1
ATOM 670 N N . VAL A 1 93 ? 13.125 -11.575 -6.318 1.00 92.81 93 VAL A N 1
ATOM 671 C CA . VAL A 1 93 ? 13.388 -10.551 -7.345 1.00 92.81 93 VAL A CA 1
ATOM 672 C C . VAL A 1 93 ? 14.533 -10.961 -8.283 1.00 92.81 93 VAL A C 1
ATOM 674 O O . VAL A 1 93 ? 14.282 -11.009 -9.485 1.00 92.81 93 VAL A O 1
ATOM 677 N N . PRO A 1 94 ? 15.727 -11.371 -7.806 1.00 93.19 94 PRO A N 1
ATOM 678 C CA . PRO A 1 94 ? 16.823 -11.771 -8.692 1.00 93.19 94 PRO A CA 1
ATOM 679 C C . PRO A 1 94 ? 16.487 -12.957 -9.606 1.00 93.19 94 PRO A C 1
ATOM 681 O O . PRO A 1 94 ? 17.011 -13.046 -10.714 1.00 93.19 94 PRO A O 1
ATOM 684 N N . VAL A 1 95 ? 15.607 -13.861 -9.160 1.00 93.50 95 VAL A N 1
ATOM 685 C CA . VAL A 1 95 ? 15.190 -15.045 -9.929 1.00 93.50 95 VAL A CA 1
ATOM 686 C C . VAL A 1 95 ? 14.242 -14.659 -11.065 1.00 93.50 95 VAL A C 1
ATOM 688 O O . VAL A 1 95 ? 14.315 -15.229 -12.151 1.00 93.50 95 VAL A O 1
ATOM 691 N N . ILE A 1 96 ? 13.363 -13.680 -10.837 1.00 92.19 96 ILE A N 1
ATOM 692 C CA . ILE A 1 96 ? 12.352 -13.258 -11.818 1.00 92.19 96 ILE A CA 1
ATOM 693 C C . ILE A 1 96 ? 12.811 -12.097 -12.710 1.00 92.19 96 ILE A C 1
ATOM 695 O O . ILE A 1 96 ? 12.164 -11.834 -13.721 1.00 92.19 96 ILE A O 1
ATOM 699 N N . THR A 1 97 ? 13.898 -11.399 -12.360 1.00 92.31 97 THR A N 1
ATOM 700 C CA . THR A 1 97 ? 14.411 -10.241 -13.115 1.00 92.31 97 THR A CA 1
ATOM 701 C C . THR A 1 97 ? 15.710 -10.514 -13.868 1.00 92.31 97 THR A C 1
ATOM 703 O O . THR A 1 97 ? 16.504 -9.601 -14.077 1.00 92.31 97 THR A O 1
ATOM 706 N N . THR A 1 98 ? 15.948 -11.759 -14.283 1.00 88.50 98 THR A N 1
ATOM 707 C CA . THR A 1 98 ? 17.181 -12.157 -14.987 1.00 88.50 98 THR A CA 1
ATOM 708 C C . THR A 1 98 ? 17.380 -11.409 -16.306 1.00 88.50 98 THR A C 1
ATOM 710 O O . THR A 1 98 ? 18.483 -10.955 -16.592 1.00 88.50 98 THR A O 1
ATOM 713 N N . GLN A 1 99 ? 16.306 -11.228 -17.082 1.00 85.50 99 GLN A N 1
ATOM 714 C CA . GLN A 1 99 ? 16.351 -10.580 -18.401 1.00 85.50 99 GLN A CA 1
ATOM 715 C C . GLN A 1 99 ? 15.720 -9.178 -18.418 1.00 85.50 99 GLN A C 1
ATOM 717 O O . GLN A 1 99 ? 16.055 -8.360 -19.269 1.00 85.50 99 GLN A O 1
ATOM 722 N N . SER A 1 100 ? 14.773 -8.899 -17.517 1.00 87.75 100 SER A N 1
ATOM 723 C CA . SER A 1 100 ? 14.060 -7.619 -17.437 1.00 87.75 100 SER A CA 1
ATOM 724 C C . SER A 1 100 ? 13.446 -7.424 -16.052 1.00 87.75 100 SER A C 1
ATOM 726 O O . SER A 1 100 ? 13.049 -8.393 -15.413 1.00 87.75 100 SER A O 1
ATOM 728 N N . TYR A 1 101 ? 13.288 -6.173 -15.613 1.00 87.94 101 TYR A N 1
ATOM 729 C CA . TYR A 1 101 ? 12.549 -5.823 -14.393 1.00 87.94 101 TYR A CA 1
ATOM 730 C C . TYR A 1 101 ? 11.023 -5.817 -14.574 1.00 87.94 101 TYR A C 1
ATOM 732 O O . TYR A 1 101 ? 10.289 -5.711 -13.590 1.00 87.94 101 TYR A O 1
ATOM 740 N N . THR A 1 102 ? 10.520 -5.965 -15.805 1.00 89.62 102 THR A N 1
ATOM 741 C CA . THR A 1 102 ? 9.077 -6.000 -16.096 1.00 89.62 102 THR A CA 1
ATOM 742 C C . THR A 1 102 ? 8.303 -6.998 -15.222 1.00 89.62 102 THR A C 1
ATOM 744 O O . THR A 1 102 ? 7.278 -6.591 -14.672 1.00 89.62 102 THR A O 1
ATOM 747 N N . PRO A 1 103 ? 8.757 -8.252 -15.005 1.00 90.50 103 PRO A N 1
ATOM 748 C CA . PRO A 1 103 ? 8.035 -9.208 -14.164 1.00 90.50 103 PRO A CA 1
ATOM 749 C C . PRO A 1 103 ? 7.866 -8.725 -12.720 1.00 90.50 103 PRO A C 1
ATOM 751 O O . PRO A 1 103 ? 6.786 -8.871 -12.151 1.00 90.50 103 PRO A O 1
ATOM 754 N N . ALA A 1 104 ? 8.885 -8.080 -12.143 1.00 91.75 104 ALA A N 1
ATOM 755 C CA . ALA A 1 104 ? 8.788 -7.515 -10.800 1.00 91.75 104 ALA A CA 1
ATOM 756 C C . ALA A 1 104 ? 7.739 -6.394 -10.737 1.00 91.75 104 ALA A C 1
ATOM 758 O O . ALA A 1 104 ? 6.885 -6.401 -9.853 1.00 91.75 104 ALA A O 1
ATOM 759 N N . PHE A 1 105 ? 7.740 -5.470 -11.705 1.00 91.56 105 PHE A N 1
ATOM 760 C CA . PHE A 1 105 ? 6.743 -4.397 -11.755 1.00 91.56 105 PHE A CA 1
ATOM 761 C C . PHE A 1 105 ? 5.318 -4.917 -11.962 1.00 91.56 105 PHE A C 1
ATOM 763 O O . PHE A 1 105 ? 4.399 -4.393 -11.339 1.00 91.56 105 PHE A O 1
ATOM 770 N N . VAL A 1 106 ? 5.126 -5.960 -12.775 1.00 92.12 106 VAL A N 1
ATOM 771 C CA . VAL A 1 106 ? 3.814 -6.600 -12.975 1.00 92.12 106 VAL A CA 1
ATOM 772 C C . VAL A 1 106 ? 3.304 -7.223 -11.677 1.00 92.12 106 VAL A C 1
ATOM 774 O O . VAL A 1 106 ? 2.147 -7.020 -11.314 1.00 92.12 106 VAL A O 1
ATOM 777 N N . ILE A 1 107 ? 4.165 -7.936 -10.946 1.00 92.38 107 ILE A N 1
ATOM 778 C CA . ILE A 1 107 ? 3.807 -8.533 -9.654 1.00 92.38 107 ILE A CA 1
ATOM 779 C C . ILE A 1 107 ? 3.406 -7.447 -8.651 1.00 92.38 107 ILE A C 1
ATOM 781 O O . ILE A 1 107 ? 2.353 -7.548 -8.021 1.00 92.38 107 ILE A O 1
ATOM 785 N N . ILE A 1 108 ? 4.201 -6.379 -8.530 1.00 92.44 108 ILE A N 1
ATOM 786 C CA . ILE A 1 108 ? 3.881 -5.260 -7.633 1.00 92.44 108 ILE A CA 1
ATOM 787 C C . ILE A 1 108 ? 2.559 -4.609 -8.062 1.00 92.44 108 ILE A C 1
ATOM 789 O O . ILE A 1 108 ? 1.689 -4.394 -7.221 1.00 92.44 108 ILE A O 1
ATOM 793 N N . ALA A 1 109 ? 2.363 -4.360 -9.361 1.00 94.12 109 ALA A N 1
ATOM 794 C CA . ALA A 1 109 ? 1.133 -3.777 -9.892 1.00 94.12 109 ALA A CA 1
ATOM 795 C C . ALA A 1 109 ? -0.097 -4.643 -9.596 1.00 94.12 109 ALA A C 1
ATOM 797 O O . ALA A 1 109 ? -1.159 -4.094 -9.327 1.00 94.12 109 ALA A O 1
ATOM 798 N N . ALA A 1 110 ? 0.036 -5.971 -9.587 1.00 94.94 110 ALA A N 1
ATOM 799 C CA . ALA A 1 110 ? -1.035 -6.882 -9.194 1.00 94.94 110 ALA A CA 1
ATOM 800 C C . ALA A 1 110 ? -1.304 -6.863 -7.677 1.00 94.94 110 ALA A C 1
ATOM 802 O O . ALA A 1 110 ? -2.456 -6.948 -7.252 1.00 94.94 110 ALA A O 1
ATOM 803 N N . PHE A 1 111 ? -0.271 -6.704 -6.845 1.00 94.56 111 PHE A N 1
ATOM 804 C CA . PHE A 1 111 ? -0.433 -6.648 -5.390 1.00 94.56 111 PHE A CA 1
ATOM 805 C C . PHE A 1 111 ? -1.088 -5.362 -4.884 1.00 94.56 111 PHE A C 1
ATOM 807 O O . PHE A 1 111 ? -1.785 -5.409 -3.872 1.00 94.56 111 PHE A O 1
ATOM 814 N N . VAL A 1 112 ? -0.923 -4.229 -5.573 1.00 95.56 112 VAL A N 1
ATOM 815 C CA . VAL A 1 112 ? -1.560 -2.957 -5.185 1.00 95.56 112 VAL A CA 1
ATOM 816 C C . VAL A 1 112 ? -3.091 -3.069 -5.062 1.00 95.56 112 VAL A C 1
ATOM 818 O O . VAL A 1 112 ? -3.610 -2.805 -3.972 1.00 95.56 112 VAL A O 1
ATOM 821 N N . PRO A 1 113 ? -3.847 -3.480 -6.101 1.00 95.31 113 PRO A N 1
ATOM 822 C CA . PRO A 1 113 ? -5.296 -3.613 -5.998 1.00 95.31 113 PRO A CA 1
ATOM 823 C C . PRO A 1 113 ? -5.703 -4.710 -5.012 1.00 95.31 113 PRO A C 1
ATOM 825 O O . PRO A 1 113 ? -6.694 -4.532 -4.311 1.00 95.31 113 PRO A O 1
ATOM 828 N N . LEU A 1 114 ? -4.934 -5.800 -4.893 1.00 95.75 114 LEU A N 1
ATOM 829 C CA . LEU A 1 114 ? -5.192 -6.840 -3.891 1.00 95.75 114 LEU A CA 1
ATOM 830 C C . LEU A 1 114 ? -5.070 -6.297 -2.462 1.00 95.75 114 LEU A C 1
ATOM 832 O O . LEU A 1 114 ? -5.920 -6.592 -1.626 1.00 95.75 114 LEU A O 1
ATOM 836 N N . GLY A 1 115 ? -4.061 -5.469 -2.187 1.00 94.50 115 GLY A N 1
ATOM 837 C CA . GLY A 1 115 ? -3.871 -4.830 -0.887 1.00 94.50 115 GLY A CA 1
ATOM 838 C C . GLY A 1 115 ? -4.997 -3.853 -0.550 1.00 94.50 115 GLY A C 1
ATOM 839 O O . GLY A 1 115 ? -5.533 -3.886 0.558 1.00 94.50 115 GLY A O 1
ATOM 840 N N . VAL A 1 116 ? -5.419 -3.028 -1.515 1.00 95.25 116 VAL A N 1
ATOM 841 C CA . VAL A 1 116 ? -6.580 -2.139 -1.335 1.00 95.25 116 VAL A CA 1
ATOM 842 C C . VAL A 1 116 ? -7.846 -2.965 -1.095 1.00 95.25 116 VAL A C 1
ATOM 844 O O . VAL A 1 116 ? -8.574 -2.705 -0.138 1.00 95.25 116 VAL A O 1
ATOM 847 N N . LEU A 1 117 ? -8.091 -3.995 -1.908 1.00 95.38 117 LEU A N 1
ATOM 848 C CA . LEU A 1 117 ? -9.264 -4.856 -1.786 1.00 95.38 117 LEU A CA 1
ATOM 849 C C . LEU A 1 117 ? -9.297 -5.586 -0.439 1.00 95.38 117 LEU A C 1
ATOM 851 O O . LEU A 1 117 ? -10.358 -5.667 0.176 1.00 95.38 117 LEU A O 1
ATOM 855 N N . ALA A 1 118 ? -8.150 -6.050 0.060 1.00 94.69 118 ALA A N 1
ATOM 856 C CA . ALA A 1 118 ? -8.047 -6.685 1.369 1.00 94.69 118 ALA A CA 1
ATOM 857 C C . ALA A 1 118 ? -8.553 -5.762 2.487 1.00 94.69 118 ALA A C 1
ATOM 859 O O . ALA A 1 118 ? -9.306 -6.214 3.345 1.00 94.69 118 ALA A O 1
ATOM 860 N N . ILE A 1 119 ? -8.234 -4.462 2.448 1.00 93.62 119 ILE A N 1
ATOM 861 C CA . ILE A 1 119 ? -8.769 -3.494 3.419 1.00 93.62 119 ILE A CA 1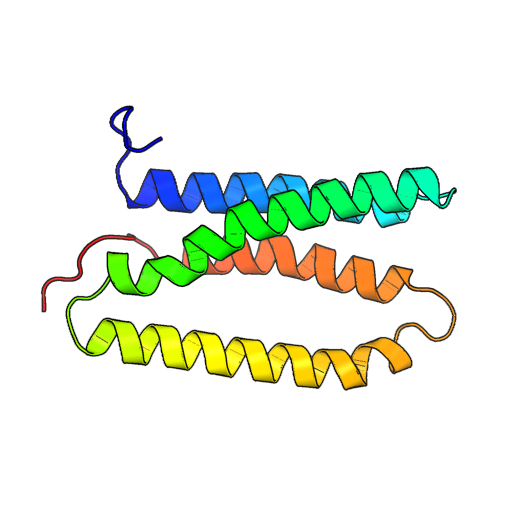
ATOM 862 C C . ILE A 1 119 ? -10.289 -3.354 3.283 1.00 93.62 119 ILE A C 1
ATOM 864 O O . ILE A 1 119 ? -10.992 -3.398 4.288 1.00 93.62 119 ILE A O 1
ATOM 868 N N . TYR A 1 120 ? -10.818 -3.224 2.064 1.00 92.06 120 TYR A N 1
ATOM 869 C CA . TYR A 1 120 ? -12.263 -3.059 1.850 1.00 92.06 120 TYR A CA 1
ATOM 870 C C . TYR A 1 120 ? -13.080 -4.305 2.225 1.00 92.06 120 TYR A C 1
ATOM 872 O O . TYR A 1 120 ? -14.206 -4.172 2.702 1.00 92.06 120 TYR A O 1
ATOM 880 N N . VAL A 1 121 ? -12.527 -5.502 2.016 1.00 93.81 121 VAL A N 1
ATOM 881 C CA . VAL A 1 121 ? -13.211 -6.779 2.270 1.00 93.81 121 VAL A CA 1
ATOM 882 C C . VAL A 1 121 ? -13.061 -7.221 3.725 1.00 93.81 121 VAL A C 1
ATOM 884 O O . VAL A 1 121 ? -14.048 -7.613 4.349 1.00 93.81 121 VAL A O 1
ATOM 887 N N . LEU A 1 122 ? -11.845 -7.164 4.275 1.00 92.50 122 LEU A N 1
ATOM 888 C CA . LEU A 1 122 ? -11.552 -7.673 5.618 1.00 92.50 122 LEU A CA 1
ATOM 889 C C . LEU A 1 122 ? -11.852 -6.638 6.707 1.00 92.50 122 LEU A C 1
ATOM 891 O O . LEU A 1 122 ? -12.292 -7.009 7.793 1.00 92.50 122 LEU A O 1
ATOM 895 N N . CYS A 1 123 ? -11.673 -5.344 6.427 1.00 89.19 123 CYS A N 1
ATOM 896 C CA . CYS A 1 123 ? -11.953 -4.268 7.373 1.00 89.19 123 CYS A CA 1
ATOM 897 C C . CYS A 1 123 ? -13.269 -3.559 7.011 1.00 89.19 123 CYS A C 1
ATOM 899 O O . CYS A 1 123 ? -13.301 -2.492 6.391 1.00 89.19 123 CYS A O 1
ATOM 901 N N . LYS A 1 124 ? -14.395 -4.182 7.392 1.00 84.81 124 LYS A N 1
ATOM 902 C CA . LYS A 1 124 ? -15.743 -3.678 7.069 1.00 84.81 124 LYS A CA 1
ATOM 903 C C . LYS A 1 124 ? -15.996 -2.269 7.609 1.00 84.81 124 LYS A C 1
ATOM 905 O O . LYS A 1 124 ? -16.568 -1.461 6.884 1.00 84.81 124 LYS A O 1
ATOM 910 N N . ASN A 1 125 ? -15.533 -1.961 8.820 1.00 89.75 125 ASN A N 1
ATOM 911 C CA . ASN A 1 125 ? -15.624 -0.632 9.424 1.00 89.75 125 ASN A CA 1
ATOM 912 C C . ASN A 1 125 ? -14.335 -0.317 10.198 1.00 89.75 125 ASN A C 1
ATOM 914 O O . ASN A 1 125 ? -13.986 -1.049 11.122 1.00 89.75 125 ASN A O 1
ATOM 918 N N . ILE A 1 126 ? -13.639 0.751 9.806 1.00 88.00 126 ILE A N 1
ATOM 919 C CA . ILE A 1 126 ? -12.509 1.319 10.541 1.00 88.00 126 ILE A CA 1
ATOM 920 C C . ILE A 1 126 ? -13.049 2.352 11.534 1.00 88.00 126 ILE A C 1
ATOM 922 O O . ILE A 1 126 ? -13.353 3.497 11.181 1.00 88.00 126 ILE A O 1
ATOM 926 N N . GLY A 1 127 ? -13.134 1.928 12.788 1.00 86.69 127 GLY A N 1
ATOM 927 C CA . GLY A 1 127 ? -13.496 2.740 13.939 1.00 86.69 127 GLY A CA 1
ATOM 928 C C . GLY A 1 127 ? -13.279 1.960 15.238 1.00 86.69 127 GLY A C 1
ATOM 929 O O . GLY A 1 127 ? -12.973 0.765 15.171 1.00 86.69 127 GLY A O 1
ATOM 930 N N . PRO A 1 128 ? -13.436 2.613 16.403 1.00 82.31 128 PRO A N 1
ATOM 931 C CA . PRO A 1 128 ? -13.155 1.993 17.689 1.00 82.31 128 PRO A CA 1
ATOM 932 C C . PRO A 1 128 ? -14.010 0.743 17.871 1.00 82.31 128 PRO A C 1
ATOM 934 O O . PRO A 1 128 ? -15.238 0.807 17.804 1.00 82.31 128 PRO A O 1
ATOM 937 N N . VAL A 1 129 ? -13.359 -0.393 18.088 1.00 80.94 129 VAL A N 1
ATOM 938 C CA . VAL A 1 129 ? -14.033 -1.626 18.473 1.00 80.94 129 VAL A CA 1
ATOM 939 C C . VAL A 1 129 ? -14.272 -1.541 19.976 1.00 80.94 129 VAL A C 1
ATOM 941 O O . VAL A 1 129 ? -13.320 -1.488 20.756 1.00 80.94 129 VAL A O 1
ATOM 944 N N . GLU A 1 130 ? -15.539 -1.481 20.380 1.00 62.69 130 GLU A N 1
ATOM 945 C CA . GLU A 1 130 ? -15.909 -1.643 21.785 1.00 62.69 130 GLU A CA 1
ATOM 946 C C . GLU A 1 130 ? -15.605 -3.089 22.197 1.00 62.69 130 GLU A C 1
ATOM 948 O O . GLU A 1 130 ? -16.054 -4.037 21.547 1.00 62.69 130 GLU A O 1
ATOM 953 N N . VAL A 1 131 ? -14.779 -3.239 23.233 1.00 56.75 131 VAL A N 1
ATOM 954 C CA . VAL A 1 131 ? -14.478 -4.511 23.906 1.00 56.75 131 VAL A CA 1
ATOM 955 C C . VAL A 1 131 ? -15.300 -4.641 25.173 1.00 56.75 131 VAL A C 1
ATOM 957 O O . VAL A 1 131 ? -15.428 -3.621 25.888 1.00 56.75 131 VAL A O 1
#

Sequence (131 aa):
LMGGGASVDKARKNTIAIGGVIMFLGLLATIMLADTPLKFVIIVALVLFGFQFSISNIQTIPSDLFSGKSVATLAGFGGTVGVFSVIIMNFLVPVITTQSYTPAFVIIAAFVPLGVLAIYVLCKNIGPVEV